Protein AF-A0A3D4FFW4-F1 (afdb_monomer_lite)

Sequence (114 aa):
IECFFVDSKADMELYKKLGADIIGKAIAEGIHGTVVNVEKSKNIIVINNEVDRRAALYLADYLNCNIIEAKDFVPGIGEKVYVIGGGINIPNSIVIAGKDRYDTCNKVLDFIIK

Secondary structure (DSSP, 8-state):
-------SHHHHHHHHHHHHHHHHHHHHHHHHSS------EEEEEEESSHHHHHHHHHHHHHHT-EEEEGGGPPTTSEEEEEEESSS---TTEEEE--SSHHHHHHHHHHHHH-

Foldseek 3Di:
DDDDPDPDPVSVVVCVVQHDVRVVQVVVCVVVVHRPPLPLFAEEEEEADPLQVVLVVVLCVLSVYYYDYPVRDDPRSHPEYEYQEDDDDDPRYHYQYDPDSVRSSVSSVVVSVD

Structure (mmCIF, N/CA/C/O backbone):
data_AF-A0A3D4FFW4-F1
#
_entry.id   AF-A0A3D4FFW4-F1
#
loop_
_atom_site.group_PDB
_atom_site.id
_atom_site.type_symbol
_atom_site.label_atom_id
_atom_site.label_alt_id
_atom_site.label_comp_id
_atom_site.label_asym_id
_atom_site.label_entity_id
_atom_site.label_seq_id
_atom_site.pdbx_PDB_ins_code
_atom_site.Cartn_x
_atom_site.Cartn_y
_atom_site.Cartn_z
_atom_site.occupancy
_atom_site.B_iso_or_equiv
_atom_site.auth_seq_id
_atom_site.auth_comp_id
_atom_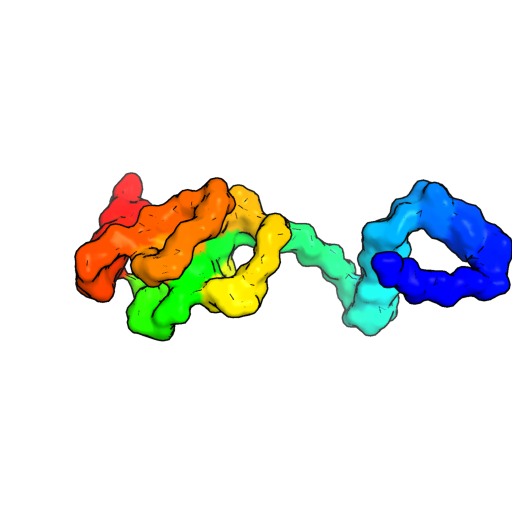site.auth_asym_id
_atom_site.auth_atom_id
_atom_site.pdbx_PDB_model_num
ATOM 1 N N . ILE A 1 1 ? 19.018 -11.374 -16.764 1.00 46.09 1 ILE A N 1
ATOM 2 C CA . ILE A 1 1 ? 19.554 -11.037 -18.103 1.00 46.09 1 ILE A CA 1
ATOM 3 C C . ILE A 1 1 ? 18.358 -10.603 -18.921 1.00 46.09 1 ILE A C 1
ATOM 5 O O . ILE A 1 1 ? 17.474 -11.423 -19.127 1.00 46.09 1 ILE A O 1
ATOM 9 N N . GLU A 1 2 ? 18.283 -9.327 -19.283 1.00 48.75 2 GLU A N 1
ATOM 10 C CA . GLU A 1 2 ? 17.300 -8.852 -20.257 1.00 48.75 2 GLU A CA 1
ATOM 11 C C . GLU A 1 2 ? 17.900 -9.050 -21.650 1.00 48.75 2 GLU A C 1
ATOM 13 O O . GLU A 1 2 ? 19.013 -8.601 -21.927 1.00 48.75 2 GLU A O 1
ATOM 18 N N . CYS A 1 3 ? 17.211 -9.816 -22.494 1.00 51.75 3 CYS A N 1
ATOM 19 C CA . CYS A 1 3 ? 17.691 -10.158 -23.827 1.00 51.75 3 CYS A CA 1
ATOM 20 C C . CYS A 1 3 ? 17.198 -9.110 -24.820 1.00 51.75 3 CYS A C 1
ATOM 22 O O . CYS A 1 3 ? 16.061 -9.167 -25.282 1.00 51.75 3 CYS A O 1
ATOM 24 N N . PHE A 1 4 ? 18.067 -8.160 -25.148 1.00 64.81 4 PHE A N 1
ATOM 25 C CA . PHE A 1 4 ? 17.863 -7.257 -26.270 1.00 64.81 4 PHE A CA 1
ATOM 26 C C . PHE A 1 4 ? 18.439 -7.903 -27.534 1.00 64.81 4 PHE A C 1
ATOM 28 O O . PHE A 1 4 ? 19.622 -8.252 -27.562 1.00 64.81 4 PHE A O 1
ATOM 35 N N . PHE A 1 5 ? 17.624 -8.093 -28.571 1.00 67.88 5 PHE A N 1
ATOM 36 C CA . PHE A 1 5 ? 18.117 -8.575 -29.862 1.00 67.88 5 PHE A CA 1
ATOM 37 C C . PHE A 1 5 ? 18.742 -7.395 -30.611 1.00 67.88 5 PHE A C 1
ATOM 39 O O . PHE A 1 5 ? 18.047 -6.570 -31.193 1.00 67.88 5 PHE A O 1
ATOM 46 N N . VAL A 1 6 ? 20.066 -7.283 -30.514 1.00 68.75 6 VAL A N 1
ATOM 47 C CA . VAL A 1 6 ? 20.870 -6.242 -31.164 1.00 68.75 6 VAL A CA 1
ATOM 48 C C . VAL A 1 6 ? 21.278 -6.745 -32.547 1.00 68.75 6 VAL A C 1
ATOM 50 O O . VAL A 1 6 ? 22.034 -7.711 -32.638 1.00 68.75 6 VAL A O 1
ATOM 53 N N . ASP A 1 7 ? 20.784 -6.105 -33.607 1.00 75.62 7 ASP A N 1
ATOM 54 C CA . ASP A 1 7 ? 21.032 -6.529 -34.994 1.00 75.62 7 ASP A CA 1
ATOM 55 C C . ASP A 1 7 ? 22.274 -5.844 -35.601 1.00 75.62 7 ASP A C 1
ATOM 57 O O . ASP A 1 7 ? 23.011 -6.436 -36.390 1.00 75.62 7 ASP A O 1
ATOM 61 N N . SER A 1 8 ? 22.593 -4.611 -35.177 1.00 83.44 8 SER A N 1
ATOM 62 C CA . SER A 1 8 ? 23.730 -3.851 -35.711 1.00 83.44 8 SER A CA 1
ATOM 63 C C . SER A 1 8 ? 24.734 -3.375 -34.652 1.00 83.44 8 SER A C 1
ATOM 65 O O . SER A 1 8 ? 24.436 -3.215 -33.466 1.00 83.44 8 SER A O 1
ATOM 67 N N . LYS A 1 9 ? 25.970 -3.083 -35.091 1.00 82.56 9 LYS A N 1
ATOM 68 C CA . LYS A 1 9 ? 27.002 -2.473 -34.228 1.00 82.56 9 LYS A CA 1
ATOM 69 C C . LYS A 1 9 ? 26.578 -1.102 -33.692 1.00 82.56 9 LYS A C 1
ATOM 71 O O . LYS A 1 9 ? 26.947 -0.764 -32.572 1.00 82.56 9 LYS A O 1
ATOM 76 N N . ALA A 1 10 ? 25.796 -0.350 -34.466 1.00 82.38 10 ALA A N 1
ATOM 77 C CA . ALA A 1 10 ? 25.280 0.949 -34.051 1.00 82.38 10 ALA A CA 1
ATOM 78 C C . ALA A 1 10 ? 24.297 0.809 -32.876 1.00 82.38 10 ALA A C 1
ATOM 80 O O . ALA A 1 10 ? 24.394 1.553 -31.901 1.00 82.38 10 ALA A O 1
ATOM 81 N N . ASP A 1 11 ? 23.427 -0.202 -32.911 1.00 77.19 11 ASP A N 1
ATOM 82 C CA . ASP A 1 11 ? 22.481 -0.491 -31.824 1.00 77.19 11 ASP A CA 1
ATOM 83 C C . ASP A 1 11 ? 23.213 -0.913 -30.540 1.00 77.19 11 ASP A C 1
ATOM 85 O O . ASP A 1 11 ? 22.819 -0.554 -29.430 1.00 77.19 11 ASP A O 1
ATOM 89 N N . MET A 1 12 ? 24.339 -1.619 -30.687 1.00 78.44 12 MET A N 1
ATOM 90 C CA . MET A 1 12 ? 25.196 -2.017 -29.567 1.00 78.44 12 MET A CA 1
ATOM 91 C C . MET A 1 12 ? 25.882 -0.818 -28.897 1.00 78.44 12 MET A C 1
ATOM 93 O O . MET A 1 12 ? 25.974 -0.755 -27.669 1.00 78.44 12 MET A O 1
ATOM 97 N N . GLU A 1 13 ? 26.361 0.143 -29.690 1.00 84.69 13 GLU A N 1
ATOM 98 C CA . GLU A 1 13 ? 26.938 1.393 -29.183 1.00 84.69 13 GLU A CA 1
ATOM 99 C C . GLU A 1 13 ? 25.884 2.264 -28.501 1.00 84.69 13 GLU A C 1
ATOM 101 O O . GLU A 1 13 ? 26.136 2.805 -27.421 1.00 84.69 13 GLU A O 1
ATOM 106 N N . LEU A 1 14 ? 24.686 2.346 -29.083 1.00 81.81 14 LEU A N 1
ATOM 107 C CA . LEU A 1 14 ? 23.551 3.049 -28.497 1.00 81.81 14 LEU A CA 1
ATOM 108 C C . LEU A 1 14 ? 23.171 2.450 -27.136 1.00 81.81 14 LEU A C 1
ATOM 110 O O . LEU A 1 14 ? 23.029 3.189 -26.161 1.00 81.81 14 LEU A O 1
ATOM 114 N N . TYR A 1 15 ? 23.099 1.119 -27.044 1.00 78.50 15 TYR A N 1
ATOM 115 C CA . TYR A 1 15 ? 22.829 0.405 -25.796 1.00 78.50 15 TYR A CA 1
ATOM 116 C C . TYR A 1 15 ? 23.895 0.664 -24.731 1.00 78.50 15 TYR A C 1
ATOM 118 O O . TYR A 1 15 ? 23.566 0.978 -23.590 1.00 78.50 15 TYR A O 1
ATOM 126 N N . LYS A 1 16 ? 25.182 0.604 -25.089 1.00 80.94 16 LYS A N 1
ATOM 127 C CA . LYS A 1 16 ? 26.272 0.918 -24.150 1.00 80.94 16 LYS A CA 1
ATOM 128 C C . LYS A 1 16 ? 26.244 2.366 -23.667 1.00 80.94 16 LYS A C 1
ATOM 130 O O . LYS A 1 16 ? 26.673 2.637 -22.550 1.00 80.94 16 LYS A O 1
ATOM 135 N N . LYS A 1 17 ? 25.782 3.290 -24.511 1.00 85.06 17 LYS A N 1
ATOM 136 C CA . LYS A 1 17 ? 25.737 4.722 -24.207 1.00 85.06 17 LYS A CA 1
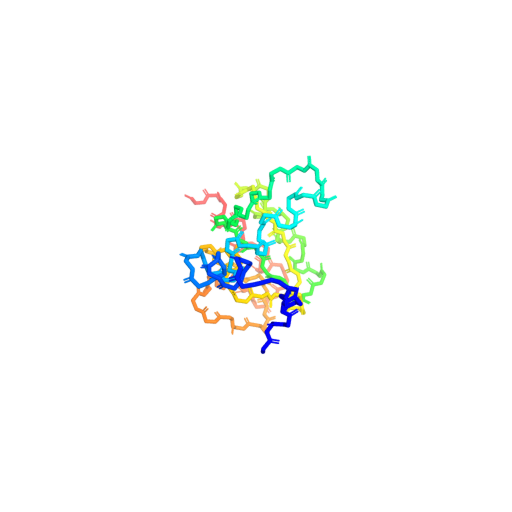ATOM 137 C C . LYS A 1 17 ? 24.543 5.106 -23.332 1.00 85.06 17 LYS A C 1
ATOM 139 O O . LYS A 1 17 ? 24.697 5.962 -22.467 1.00 85.06 17 LYS A O 1
ATOM 144 N N . LEU A 1 18 ? 23.370 4.524 -23.582 1.00 82.50 18 LEU A N 1
ATOM 145 C CA . LEU A 1 18 ? 22.111 4.900 -22.922 1.00 82.50 18 LEU A CA 1
ATOM 146 C C . LEU A 1 18 ? 21.693 3.938 -21.800 1.00 82.50 18 LEU A C 1
ATOM 148 O O . LEU A 1 18 ? 21.003 4.353 -20.875 1.00 82.50 18 LEU A O 1
ATOM 152 N N . GLY A 1 19 ? 22.124 2.678 -21.849 1.00 82.00 19 GLY A N 1
ATOM 153 C CA . GLY A 1 19 ? 21.742 1.649 -20.884 1.00 82.00 19 GLY A CA 1
ATOM 154 C C . GLY A 1 19 ? 20.353 1.048 -21.133 1.00 82.00 19 GLY A C 1
ATOM 155 O O . GLY A 1 19 ? 19.549 1.565 -21.913 1.00 82.00 19 GLY A O 1
ATOM 156 N N . ALA A 1 20 ? 20.083 -0.075 -20.461 1.00 79.69 20 ALA A N 1
ATOM 157 C CA . ALA A 1 20 ? 18.856 -0.855 -20.633 1.00 79.69 20 ALA A CA 1
ATOM 158 C C . ALA A 1 20 ? 17.593 -0.078 -20.236 1.00 79.69 20 ALA A C 1
ATOM 160 O O . ALA A 1 20 ? 16.608 -0.112 -20.968 1.00 79.69 20 ALA A O 1
ATOM 161 N N . ASP A 1 21 ? 17.643 0.685 -19.141 1.00 77.94 21 ASP A N 1
ATOM 162 C CA . ASP A 1 21 ? 16.474 1.379 -18.587 1.00 77.94 21 ASP A CA 1
ATOM 163 C C . ASP A 1 21 ? 15.880 2.408 -19.563 1.00 77.94 21 ASP A C 1
ATOM 165 O O . ASP A 1 21 ? 14.667 2.470 -19.770 1.00 77.94 21 ASP A O 1
ATOM 169 N N . ILE A 1 22 ? 16.743 3.210 -20.199 1.00 82.44 22 ILE A N 1
ATOM 170 C CA . ILE A 1 22 ? 16.323 4.262 -21.135 1.00 82.44 22 ILE A CA 1
ATOM 171 C C . ILE A 1 22 ? 15.754 3.639 -22.409 1.00 82.44 22 ILE A C 1
ATOM 173 O O . ILE A 1 22 ? 14.710 4.070 -22.900 1.00 82.44 22 ILE A O 1
ATOM 177 N N . ILE A 1 23 ? 16.426 2.615 -22.937 1.00 84.31 23 ILE A N 1
ATOM 178 C CA . ILE A 1 23 ? 15.993 1.947 -24.164 1.00 84.31 23 ILE A CA 1
ATOM 179 C C . ILE A 1 23 ? 14.691 1.169 -23.935 1.00 84.31 23 ILE A C 1
ATOM 181 O O . ILE A 1 23 ? 13.783 1.241 -24.764 1.00 84.31 23 ILE A O 1
ATOM 185 N N . GLY A 1 24 ? 14.556 0.486 -22.796 1.00 78.69 24 GLY A N 1
ATOM 186 C CA . GLY A 1 24 ? 13.326 -0.199 -22.406 1.00 78.69 24 GLY A CA 1
ATOM 187 C C . GLY A 1 24 ? 12.143 0.764 -22.300 1.00 78.69 24 GLY A C 1
ATOM 188 O O . GLY A 1 24 ? 11.076 0.490 -22.852 1.00 78.69 24 GLY A O 1
ATOM 189 N N . LYS A 1 25 ? 12.349 1.937 -21.684 1.00 81.00 25 LYS A N 1
ATOM 190 C CA . LYS A 1 25 ? 11.331 2.994 -21.634 1.00 81.00 25 LYS A CA 1
ATOM 191 C C . LYS A 1 25 ? 10.933 3.474 -23.033 1.00 81.00 25 LYS A C 1
ATOM 193 O O . LYS A 1 25 ? 9.743 3.546 -23.321 1.00 81.00 25 LYS A O 1
ATOM 198 N N . ALA A 1 26 ? 11.902 3.748 -23.906 1.00 81.38 26 ALA A N 1
ATOM 199 C CA . ALA A 1 26 ? 11.634 4.235 -25.261 1.00 81.38 26 ALA A CA 1
ATOM 200 C C . ALA A 1 26 ? 10.822 3.234 -26.104 1.00 81.38 26 ALA A C 1
ATOM 202 O O . ALA A 1 26 ? 9.934 3.634 -26.855 1.00 81.38 26 ALA A O 1
ATOM 203 N N . ILE A 1 27 ? 11.079 1.928 -25.961 1.00 82.38 27 ILE A N 1
ATOM 204 C CA . ILE A 1 27 ? 10.273 0.894 -26.629 1.00 82.38 27 ILE A CA 1
ATOM 205 C C . ILE A 1 27 ? 8.858 0.852 -26.070 1.00 82.38 27 ILE A C 1
ATOM 207 O O . ILE A 1 27 ? 7.902 0.803 -26.843 1.00 82.38 27 ILE A O 1
ATOM 211 N N . ALA A 1 28 ? 8.715 0.869 -24.743 1.00 79.75 28 ALA A N 1
ATOM 212 C CA . ALA A 1 28 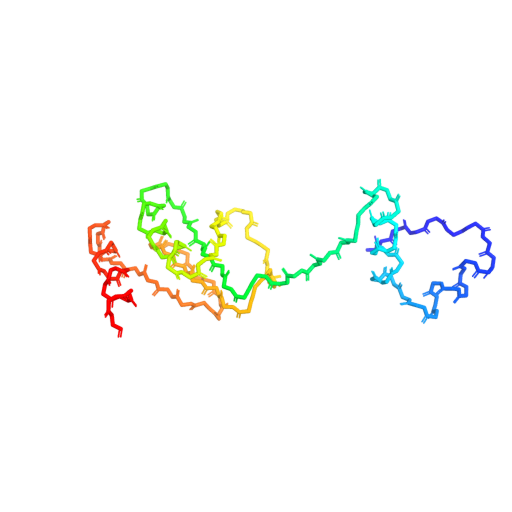? 7.404 0.858 -24.107 1.00 79.75 28 ALA A CA 1
ATOM 213 C C . ALA A 1 28 ? 6.564 2.062 -24.564 1.00 79.75 28 ALA A C 1
ATOM 215 O O . ALA A 1 28 ? 5.405 1.890 -24.928 1.00 79.75 28 ALA A O 1
ATOM 216 N N . GLU A 1 29 ? 7.166 3.250 -24.639 1.00 82.06 29 GLU A N 1
ATOM 217 C CA . GLU A 1 29 ? 6.535 4.461 -25.176 1.00 82.06 29 GLU A CA 1
ATOM 218 C C . GLU A 1 29 ? 6.180 4.325 -26.661 1.00 82.06 29 GLU A C 1
ATOM 220 O O . GLU A 1 29 ? 5.075 4.686 -27.063 1.00 82.06 29 GLU A O 1
ATOM 225 N N . GLY A 1 30 ? 7.077 3.758 -27.474 1.00 80.94 30 GLY A N 1
ATOM 226 C CA . GLY A 1 30 ? 6.846 3.536 -28.903 1.00 80.94 30 GLY A CA 1
ATOM 227 C C . GLY A 1 30 ? 5.711 2.551 -29.203 1.00 80.94 30 GLY A C 1
ATOM 228 O O . GLY A 1 30 ? 4.960 2.762 -30.151 1.00 80.94 30 GLY A O 1
ATOM 229 N N . ILE A 1 31 ? 5.553 1.499 -28.391 1.00 82.00 31 ILE A N 1
ATOM 230 C CA . ILE A 1 31 ? 4.453 0.527 -28.517 1.00 82.00 31 ILE A CA 1
ATOM 231 C C . ILE A 1 31 ? 3.147 1.106 -27.964 1.00 82.00 31 ILE A C 1
ATOM 233 O O . ILE A 1 31 ? 2.091 0.942 -28.571 1.00 82.00 31 ILE A O 1
ATOM 237 N N . HIS A 1 32 ? 3.205 1.750 -26.797 1.00 76.50 32 HIS A N 1
ATOM 238 C CA . HIS A 1 32 ? 2.020 2.232 -26.091 1.00 76.50 32 HIS A CA 1
ATOM 239 C C . HIS A 1 32 ? 1.461 3.533 -26.692 1.00 76.50 32 HIS A C 1
ATOM 241 O O . HIS A 1 32 ? 0.282 3.830 -26.520 1.00 76.50 32 HIS A O 1
ATOM 247 N N . GLY A 1 33 ? 2.279 4.296 -27.4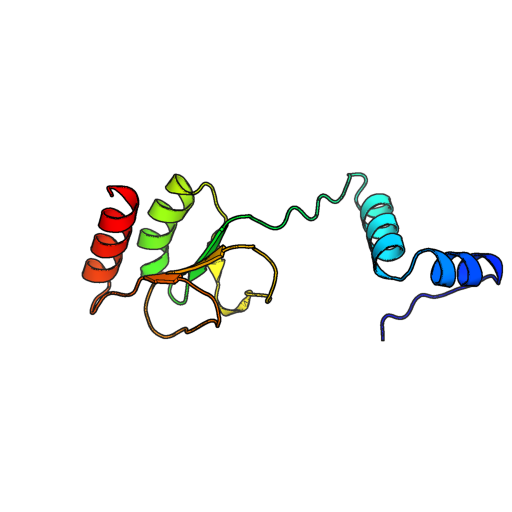28 1.00 72.19 33 GLY A N 1
ATOM 248 C CA . GLY A 1 33 ? 1.876 5.539 -28.092 1.00 72.19 33 GLY A CA 1
ATOM 249 C C . GLY A 1 33 ? 1.686 6.725 -27.140 1.00 72.19 33 GLY A C 1
ATOM 250 O O . GLY A 1 33 ? 1.236 7.789 -27.563 1.00 72.19 33 GLY A O 1
ATOM 251 N N . THR A 1 34 ? 2.034 6.566 -25.863 1.00 70.81 34 THR A N 1
ATOM 252 C CA . THR A 1 34 ? 1.970 7.610 -24.836 1.00 70.81 34 THR A CA 1
ATOM 253 C C . THR A 1 34 ? 3.243 7.614 -24.004 1.00 70.81 34 THR A C 1
ATOM 255 O O . THR A 1 34 ? 3.882 6.578 -23.823 1.00 70.81 34 THR A O 1
ATOM 258 N N . VAL A 1 35 ? 3.580 8.779 -23.450 1.00 68.62 35 VAL A N 1
ATOM 259 C CA . VAL A 1 35 ? 4.719 8.932 -22.538 1.00 68.62 35 VAL A CA 1
ATOM 260 C C . VAL A 1 35 ? 4.495 8.052 -21.308 1.00 68.62 35 VAL A C 1
ATOM 262 O O . VAL A 1 35 ? 3.476 8.177 -20.626 1.00 68.62 35 VAL A O 1
ATOM 265 N N . VAL A 1 36 ? 5.443 7.164 -21.014 1.00 61.44 36 VAL A N 1
ATOM 266 C CA . VAL A 1 36 ? 5.392 6.305 -19.832 1.00 61.44 36 VAL A CA 1
ATOM 267 C C . VAL A 1 36 ? 5.983 7.115 -18.686 1.00 61.44 36 VAL A C 1
ATOM 269 O O . VAL A 1 36 ? 7.189 7.106 -18.415 1.00 61.44 36 VAL A O 1
ATOM 272 N N . ASN A 1 37 ? 5.118 7.866 -18.010 1.00 56.16 37 ASN A N 1
ATOM 273 C CA . ASN A 1 37 ? 5.460 8.450 -16.724 1.00 56.16 37 ASN A CA 1
ATOM 274 C C . ASN A 1 37 ? 5.426 7.335 -15.681 1.00 56.16 37 ASN A C 1
ATOM 276 O O . ASN A 1 37 ? 4.378 6.991 -15.142 1.00 56.16 37 ASN A O 1
ATOM 280 N N . VAL A 1 38 ? 6.600 6.771 -15.386 1.00 57.81 38 VAL A N 1
ATOM 281 C CA . VAL A 1 38 ? 6.812 5.972 -14.173 1.00 57.81 38 VAL A CA 1
ATOM 282 C C . VAL A 1 38 ? 6.833 6.943 -12.990 1.00 57.81 38 VAL A C 1
ATOM 284 O O . VAL A 1 38 ? 7.863 7.187 -12.363 1.00 57.81 38 VAL A O 1
ATOM 287 N N . GLU A 1 39 ? 5.702 7.593 -12.735 1.00 54.03 39 GLU A N 1
ATOM 288 C CA . GLU A 1 39 ? 5.509 8.374 -11.527 1.00 54.03 39 GLU A CA 1
ATOM 289 C C . GLU A 1 39 ? 5.453 7.377 -10.377 1.00 54.03 39 GLU A C 1
ATOM 291 O O . GLU A 1 39 ? 4.466 6.664 -10.184 1.00 54.03 39 GLU A O 1
ATOM 296 N N . LYS A 1 40 ? 6.557 7.289 -9.626 1.00 54.56 40 LYS A N 1
ATOM 297 C CA . LYS A 1 40 ? 6.543 6.610 -8.333 1.00 54.56 40 LYS A CA 1
ATOM 298 C C . LYS A 1 40 ? 5.397 7.208 -7.537 1.00 54.56 40 LYS A C 1
ATOM 300 O O . LYS A 1 40 ? 5.372 8.411 -7.274 1.00 54.56 40 LYS A O 1
ATOM 305 N N . SER A 1 41 ? 4.433 6.369 -7.186 1.00 61.53 41 SER A N 1
ATOM 306 C CA . SER A 1 41 ? 3.304 6.807 -6.381 1.00 61.53 41 SER A CA 1
ATOM 307 C C . SER A 1 41 ? 3.868 7.278 -5.042 1.00 61.53 41 SER A C 1
ATOM 309 O O . SER A 1 41 ? 4.502 6.498 -4.334 1.00 61.53 41 SER A O 1
ATOM 311 N N . LYS A 1 42 ? 3.711 8.566 -4.706 1.00 69.31 42 LYS A N 1
ATOM 312 C CA . LYS A 1 42 ? 4.290 9.145 -3.477 1.00 69.31 42 LYS A CA 1
ATOM 313 C C . LYS A 1 42 ? 3.926 8.314 -2.249 1.00 69.31 42 LYS A C 1
ATOM 315 O O . LYS A 1 42 ? 4.785 7.975 -1.441 1.00 69.31 42 LYS A O 1
ATOM 320 N N . ASN A 1 43 ? 2.659 7.918 -2.176 1.00 79.31 43 ASN A N 1
ATOM 321 C CA . ASN A 1 43 ? 2.128 7.058 -1.134 1.00 79.31 43 ASN A CA 1
ATOM 322 C C . ASN A 1 43 ? 1.485 5.832 -1.780 1.00 79.31 43 ASN A C 1
ATOM 324 O O . ASN A 1 43 ? 0.891 5.942 -2.851 1.00 79.31 43 ASN A O 1
ATOM 328 N N . ILE A 1 44 ? 1.584 4.679 -1.127 1.00 83.50 44 ILE A N 1
ATOM 329 C CA . ILE A 1 44 ? 0.912 3.442 -1.537 1.00 83.50 44 ILE A CA 1
ATOM 330 C C . ILE A 1 44 ? 0.362 2.774 -0.297 1.00 83.50 44 ILE A C 1
ATOM 332 O O . ILE A 1 44 ? 1.032 2.750 0.736 1.00 83.50 44 ILE A O 1
ATOM 336 N N . ILE A 1 45 ? -0.833 2.209 -0.409 1.00 85.44 45 ILE A N 1
ATOM 337 C CA . ILE A 1 45 ? -1.431 1.421 0.660 1.00 85.44 45 ILE A CA 1
ATOM 338 C C . ILE A 1 45 ? -1.402 -0.053 0.272 1.00 85.44 45 ILE A C 1
ATOM 340 O O . ILE A 1 45 ? -1.810 -0.418 -0.825 1.00 85.44 45 ILE A O 1
ATOM 344 N N . VAL A 1 46 ? -0.931 -0.901 1.182 1.00 85.88 46 VAL A N 1
ATOM 345 C CA . VAL A 1 46 ? -0.871 -2.351 1.021 1.00 85.88 46 VAL A CA 1
ATOM 346 C C . VAL A 1 46 ? -1.847 -3.009 1.981 1.00 85.88 46 VAL A C 1
ATOM 348 O O . VAL A 1 46 ? -1.852 -2.714 3.179 1.00 85.88 46 VAL A O 1
ATOM 351 N N . ILE A 1 47 ? -2.657 -3.921 1.449 1.00 85.25 47 ILE A N 1
ATOM 352 C CA . ILE A 1 47 ? -3.641 -4.691 2.212 1.00 85.25 47 ILE A CA 1
ATOM 353 C C . ILE A 1 47 ? -3.375 -6.192 2.107 1.00 85.25 47 ILE A C 1
ATOM 355 O O . ILE A 1 47 ? -2.943 -6.689 1.067 1.00 85.25 47 ILE A O 1
ATOM 359 N N . ASN A 1 48 ? -3.671 -6.916 3.187 1.00 84.38 48 ASN A N 1
ATOM 360 C CA . ASN A 1 48 ? -3.665 -8.383 3.195 1.00 84.38 48 ASN A CA 1
ATOM 361 C C . ASN A 1 48 ? -5.057 -8.965 2.927 1.00 84.38 48 ASN A C 1
ATOM 363 O O . ASN A 1 48 ? 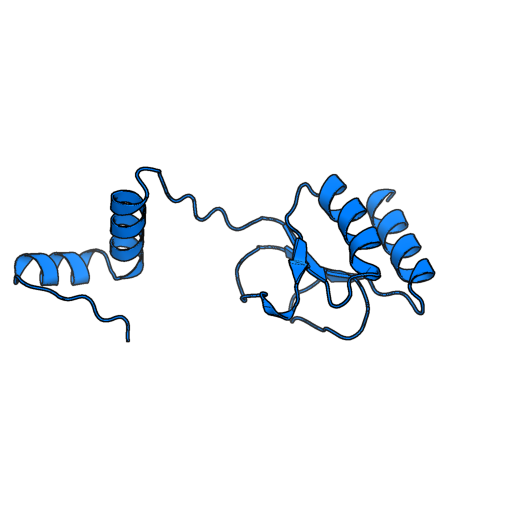-5.215 -9.932 2.194 1.00 84.38 48 ASN A O 1
ATOM 367 N N . ASN A 1 49 ? -6.075 -8.366 3.550 1.00 82.12 49 ASN A N 1
ATOM 368 C CA . ASN A 1 49 ? -7.435 -8.884 3.569 1.00 82.12 49 ASN A CA 1
ATOM 369 C C . ASN A 1 49 ? -8.422 -7.873 2.988 1.00 82.12 49 ASN A C 1
ATOM 371 O O . ASN A 1 49 ? -8.328 -6.669 3.228 1.00 82.12 49 ASN A O 1
ATOM 375 N N . GLU A 1 50 ? -9.467 -8.383 2.338 1.00 82.31 50 GLU A N 1
ATOM 376 C CA . GLU A 1 50 ? -10.590 -7.573 1.851 1.00 82.31 50 GLU A CA 1
ATOM 377 C C . GLU A 1 50 ? -11.341 -6.833 2.968 1.00 82.31 50 GLU A C 1
ATOM 379 O O . GLU A 1 50 ? -11.931 -5.779 2.741 1.00 82.31 50 GLU A O 1
ATOM 384 N N . VAL A 1 51 ? -11.327 -7.354 4.197 1.00 84.19 51 VAL A N 1
ATOM 385 C CA . VAL A 1 51 ? -11.988 -6.688 5.330 1.00 84.19 51 VAL A CA 1
ATOM 386 C C . VAL A 1 51 ? -11.313 -5.351 5.639 1.00 84.19 51 VAL A C 1
ATOM 388 O O . VAL A 1 51 ? -12.005 -4.349 5.829 1.00 84.19 51 VAL A O 1
ATOM 391 N N . ASP A 1 52 ? -9.980 -5.333 5.611 1.00 83.12 52 ASP A N 1
ATOM 392 C CA . ASP A 1 52 ? -9.156 -4.153 5.878 1.00 83.12 52 ASP A CA 1
ATOM 393 C C . ASP A 1 52 ? -9.151 -3.177 4.687 1.00 83.12 52 ASP A C 1
ATOM 395 O O . ASP A 1 52 ? -8.880 -1.988 4.859 1.00 83.12 52 ASP A O 1
ATOM 399 N N . ARG A 1 53 ? -9.567 -3.636 3.493 1.00 85.62 53 ARG A N 1
ATOM 400 C CA . ARG A 1 53 ? -9.751 -2.802 2.291 1.00 85.62 53 ARG A CA 1
ATOM 401 C C . ARG A 1 53 ? -10.688 -1.623 2.534 1.00 85.62 53 ARG A C 1
ATOM 403 O O . ARG A 1 53 ? -10.479 -0.558 1.968 1.00 85.62 53 ARG A O 1
ATOM 410 N N . ARG A 1 54 ? -11.703 -1.786 3.390 1.00 87.50 54 ARG A N 1
ATOM 411 C CA . ARG A 1 54 ? -12.627 -0.693 3.741 1.00 87.50 54 ARG A CA 1
ATOM 412 C C . ARG A 1 54 ? -11.912 0.433 4.481 1.00 87.50 54 ARG A C 1
ATOM 414 O O . ARG A 1 54 ? -12.104 1.591 4.139 1.00 87.50 54 ARG A O 1
ATOM 421 N N . ALA A 1 55 ? -11.077 0.087 5.463 1.00 86.56 55 ALA A N 1
ATOM 422 C CA . ALA A 1 55 ? -10.256 1.056 6.184 1.00 86.56 55 ALA A CA 1
ATOM 423 C C . ALA A 1 55 ? -9.239 1.710 5.238 1.00 86.56 55 ALA A C 1
ATOM 425 O O . ALA A 1 55 ? -9.083 2.926 5.232 1.00 86.56 55 ALA A O 1
ATOM 426 N N . ALA A 1 56 ? -8.611 0.900 4.382 1.00 87.81 56 ALA A N 1
ATOM 427 C CA . ALA A 1 56 ? -7.666 1.370 3.380 1.00 87.81 56 ALA A CA 1
ATOM 428 C C . ALA A 1 56 ? -8.259 2.363 2.387 1.00 87.81 56 ALA A C 1
ATOM 430 O O . ALA A 1 56 ? -7.567 3.302 2.015 1.00 87.81 56 ALA A O 1
ATOM 431 N N . LEU A 1 57 ? -9.526 2.199 2.006 1.00 89.88 57 LEU A N 1
ATOM 432 C CA . LEU A 1 57 ? -10.195 3.109 1.083 1.00 89.88 57 LEU A CA 1
ATOM 433 C C . LEU A 1 57 ? -10.303 4.529 1.647 1.00 89.88 57 LEU A C 1
ATOM 435 O O . LEU A 1 57 ? -9.980 5.477 0.946 1.00 89.88 57 LEU A O 1
ATOM 439 N N . TYR A 1 58 ? -10.640 4.680 2.932 1.00 89.19 58 TYR A N 1
ATOM 440 C CA . TYR A 1 58 ? -10.683 6.004 3.564 1.00 89.19 58 TYR A CA 1
ATOM 441 C C . TYR A 1 58 ? -9.317 6.697 3.556 1.00 89.19 58 TYR A C 1
ATOM 443 O O . TYR A 1 58 ? -9.223 7.893 3.286 1.00 89.19 58 TYR A O 1
ATOM 451 N N . LEU A 1 59 ? -8.245 5.948 3.838 1.00 87.31 59 LEU A N 1
ATOM 452 C CA . LEU A 1 59 ? -6.892 6.500 3.807 1.00 87.31 59 LEU A CA 1
ATOM 453 C C . LEU A 1 59 ? -6.434 6.800 2.374 1.00 87.31 59 LEU A C 1
ATOM 455 O O . LEU A 1 59 ? -5.740 7.790 2.152 1.00 87.31 59 LEU A O 1
ATOM 459 N N . ALA A 1 60 ? -6.828 5.962 1.414 1.00 88.31 60 ALA A N 1
ATOM 460 C CA . ALA A 1 60 ? -6.531 6.135 -0.001 1.00 88.31 60 ALA A CA 1
ATOM 461 C C . ALA A 1 60 ? -7.169 7.408 -0.552 1.00 88.31 60 ALA A C 1
ATOM 463 O O . ALA A 1 60 ? -6.483 8.176 -1.219 1.00 88.31 60 ALA A O 1
ATOM 464 N N . ASP A 1 61 ? -8.432 7.665 -0.208 1.00 87.12 61 ASP A N 1
ATOM 465 C CA . ASP A 1 61 ? -9.142 8.883 -0.600 1.00 87.12 61 ASP A CA 1
ATOM 466 C C . ASP A 1 61 ? -8.490 10.130 0.016 1.00 87.12 61 ASP A C 1
ATOM 468 O O . ASP A 1 61 ? -8.321 11.143 -0.661 1.00 87.12 61 ASP A O 1
ATOM 472 N N . TYR A 1 62 ? -8.055 10.053 1.280 1.00 86.06 62 TYR A N 1
ATOM 473 C CA . TYR A 1 62 ? -7.378 11.166 1.952 1.00 86.06 62 TYR A CA 1
ATOM 474 C C . TYR A 1 62 ? -5.993 11.473 1.363 1.00 86.06 62 TYR A C 1
ATOM 476 O O . TYR A 1 62 ? -5.634 12.631 1.155 1.00 86.06 62 TYR A O 1
ATOM 484 N N . LEU A 1 63 ? -5.199 10.435 1.087 1.00 83.50 63 LEU A N 1
ATOM 485 C CA . LEU A 1 63 ? -3.841 10.561 0.549 1.00 83.50 63 LEU A CA 1
ATOM 486 C C . LEU A 1 63 ? -3.801 10.631 -0.987 1.00 83.50 63 LEU A C 1
ATOM 488 O O . LEU A 1 63 ? -2.714 10.802 -1.544 1.00 83.50 63 LEU A O 1
ATOM 492 N N . ASN A 1 64 ? -4.955 10.481 -1.646 1.00 83.12 64 ASN A N 1
ATOM 493 C CA . ASN A 1 64 ? -5.130 10.315 -3.087 1.00 83.12 64 ASN A CA 1
ATOM 494 C C . ASN A 1 64 ? -4.144 9.291 -3.682 1.00 83.12 64 ASN A C 1
ATOM 496 O O . ASN A 1 64 ? -3.340 9.613 -4.561 1.00 83.12 64 ASN A O 1
ATOM 500 N N . CYS A 1 65 ? -4.138 8.071 -3.134 1.00 83.44 65 CYS A N 1
ATOM 501 C CA . CYS A 1 65 ? -3.171 7.032 -3.484 1.00 83.44 65 CYS A CA 1
ATOM 502 C C . CYS A 1 65 ? -3.800 5.682 -3.847 1.00 83.44 65 CYS A C 1
ATOM 504 O O . CYS A 1 65 ? -4.943 5.385 -3.514 1.00 83.44 65 CYS A O 1
ATOM 506 N N . ASN A 1 66 ? -3.019 4.841 -4.530 1.00 83.44 66 ASN A N 1
ATOM 507 C CA . ASN A 1 66 ? -3.466 3.519 -4.959 1.00 83.44 66 ASN A CA 1
ATOM 508 C C . ASN A 1 66 ? -3.350 2.478 -3.838 1.00 83.44 66 ASN A C 1
ATOM 510 O O . ASN A 1 66 ? -2.388 2.466 -3.060 1.00 83.44 66 ASN A O 1
ATOM 514 N N . ILE A 1 67 ? -4.320 1.562 -3.815 1.00 84.81 67 ILE A N 1
ATOM 515 C CA . ILE A 1 67 ? -4.337 0.386 -2.942 1.00 84.81 67 ILE A CA 1
ATOM 516 C C . ILE A 1 67 ? -3.830 -0.814 -3.738 1.00 84.81 67 ILE A C 1
ATOM 518 O O . ILE A 1 67 ? -4.335 -1.098 -4.823 1.00 84.81 67 ILE A O 1
ATOM 522 N N . ILE A 1 68 ? -2.860 -1.532 -3.183 1.00 84.75 68 ILE A N 1
ATOM 523 C CA . ILE A 1 68 ? -2.254 -2.725 -3.772 1.00 84.75 68 ILE A CA 1
ATOM 524 C C . ILE A 1 68 ? -2.441 -3.894 -2.801 1.00 84.75 68 ILE A C 1
ATOM 526 O O . ILE A 1 68 ? -2.356 -3.738 -1.582 1.00 84.75 68 ILE A O 1
ATOM 530 N N . GLU A 1 69 ? -2.717 -5.083 -3.326 1.00 82.56 69 GLU A N 1
ATOM 531 C CA . GLU A 1 69 ? -2.716 -6.293 -2.509 1.00 82.56 69 GLU A CA 1
ATOM 532 C C . GLU A 1 69 ? -1.284 -6.746 -2.215 1.00 82.56 69 GLU A C 1
ATOM 534 O O . GLU A 1 69 ? -0.384 -6.624 -3.040 1.00 82.56 69 GLU A O 1
ATOM 539 N N . ALA A 1 70 ? -1.076 -7.349 -1.051 1.00 77.94 70 ALA A N 1
ATOM 540 C CA . ALA A 1 70 ? 0.215 -7.886 -0.635 1.00 77.94 70 ALA A CA 1
ATOM 541 C C . ALA A 1 70 ? 0.884 -8.820 -1.653 1.00 77.94 70 ALA A C 1
ATOM 543 O O . ALA A 1 70 ? 2.107 -8.827 -1.768 1.00 77.94 70 ALA A O 1
ATOM 544 N N . LYS A 1 71 ? 0.079 -9.601 -2.385 1.00 76.88 71 LYS A N 1
ATOM 545 C CA . LYS A 1 71 ? 0.545 -10.543 -3.413 1.00 76.88 71 LYS A CA 1
ATOM 546 C C . LYS A 1 71 ? 1.175 -9.842 -4.624 1.00 76.88 71 LYS A C 1
ATOM 548 O O . LYS A 1 71 ? 2.087 -10.394 -5.227 1.00 76.88 71 LYS A O 1
ATOM 553 N N . ASP A 1 72 ? 0.712 -8.633 -4.939 1.00 75.75 72 ASP A N 1
ATOM 554 C CA . ASP A 1 72 ? 1.116 -7.858 -6.117 1.00 75.75 72 ASP A CA 1
ATOM 555 C C . ASP A 1 72 ? 2.108 -6.742 -5.740 1.00 75.75 72 ASP A C 1
ATOM 557 O O . ASP A 1 72 ? 2.477 -5.902 -6.564 1.00 75.75 72 ASP A O 1
ATOM 561 N N . PHE A 1 73 ? 2.545 -6.704 -4.477 1.00 74.12 73 PHE A N 1
ATOM 562 C CA . PHE A 1 73 ? 3.469 -5.694 -3.989 1.00 74.12 73 PHE A CA 1
ATOM 563 C C . PHE A 1 73 ? 4.883 -5.927 -4.534 1.00 74.12 73 PHE A C 1
ATOM 565 O O . PHE A 1 73 ? 5.539 -6.921 -4.218 1.00 74.12 73 PHE A O 1
ATOM 572 N N . VAL A 1 74 ? 5.389 -4.952 -5.291 1.00 70.31 74 VAL A N 1
ATOM 573 C CA . VAL A 1 74 ? 6.788 -4.901 -5.728 1.00 70.31 74 VAL A CA 1
ATOM 574 C C . VAL A 1 74 ? 7.545 -3.858 -4.890 1.00 70.31 74 VAL A C 1
ATOM 576 O O . VAL A 1 74 ? 7.074 -2.726 -4.734 1.00 70.31 74 VAL A O 1
ATOM 579 N N . PRO A 1 75 ? 8.728 -4.184 -4.342 1.00 67.81 75 PRO A N 1
ATOM 580 C CA . PRO A 1 75 ? 9.552 -3.206 -3.638 1.00 67.81 75 PRO A CA 1
ATOM 581 C C . PRO A 1 75 ? 9.933 -2.031 -4.554 1.00 67.81 75 PRO A C 1
ATOM 583 O O . PRO A 1 75 ? 10.468 -2.235 -5.640 1.00 67.81 75 PRO A O 1
ATOM 586 N N . GLY A 1 76 ? 9.689 -0.795 -4.106 1.00 66.00 76 GLY A N 1
ATOM 587 C CA . GLY A 1 76 ? 10.100 0.424 -4.821 1.00 66.00 76 GLY A CA 1
ATOM 588 C C . GLY A 1 76 ? 9.030 1.110 -5.679 1.00 66.00 76 GLY A C 1
ATOM 589 O O . GLY A 1 76 ? 9.352 2.112 -6.319 1.00 66.00 76 GLY A O 1
ATOM 590 N N . ILE A 1 77 ? 7.774 0.635 -5.665 1.00 66.94 77 ILE A N 1
ATOM 591 C CA . ILE A 1 77 ? 6.654 1.291 -6.376 1.00 66.94 77 ILE A CA 1
ATOM 592 C C . ILE A 1 77 ? 6.377 2.700 -5.808 1.00 66.94 77 ILE A C 1
ATOM 594 O O . ILE A 1 77 ? 5.932 3.583 -6.545 1.00 66.94 77 ILE A O 1
ATOM 598 N N . GLY A 1 78 ? 6.660 2.948 -4.520 1.00 67.31 78 GLY A N 1
ATOM 599 C CA . GLY A 1 78 ? 6.345 4.228 -3.881 1.00 67.31 78 GLY A CA 1
ATOM 600 C C . GLY A 1 78 ? 7.322 4.682 -2.808 1.00 67.31 78 GLY A C 1
ATOM 601 O O . GLY A 1 78 ? 8.094 3.883 -2.278 1.00 67.31 78 GLY A O 1
ATOM 602 N N . GLU A 1 79 ? 7.296 5.985 -2.516 1.00 70.81 79 GLU A N 1
ATOM 603 C CA . GLU A 1 79 ? 8.191 6.615 -1.532 1.00 70.81 79 GLU A CA 1
ATOM 604 C C . GLU A 1 79 ? 7.794 6.265 -0.095 1.00 70.81 79 GLU A C 1
ATOM 606 O O . GLU A 1 79 ? 8.660 5.995 0.738 1.00 70.81 79 GLU A O 1
ATOM 611 N N . LYS A 1 80 ? 6.488 6.242 0.195 1.00 77.50 80 LYS A N 1
ATOM 612 C CA . LYS A 1 80 ? 5.930 5.841 1.490 1.00 77.50 80 LYS A CA 1
ATOM 613 C C . LYS A 1 80 ? 4.921 4.716 1.316 1.00 77.50 80 LYS A C 1
ATOM 615 O O . LYS A 1 80 ? 3.919 4.861 0.619 1.00 77.50 80 LYS A O 1
ATOM 620 N N . VAL A 1 81 ? 5.177 3.603 1.993 1.00 83.62 81 VAL A N 1
ATOM 621 C CA . VAL A 1 81 ? 4.296 2.432 1.995 1.00 83.62 81 VAL A CA 1
ATOM 622 C C . VAL A 1 81 ? 3.546 2.385 3.322 1.00 83.62 81 VAL A C 1
ATOM 624 O O . VAL A 1 81 ? 4.165 2.386 4.385 1.00 83.62 81 VAL A O 1
ATOM 627 N N . TYR A 1 82 ? 2.221 2.337 3.258 1.00 86.25 82 TYR A N 1
ATOM 628 C CA . TYR A 1 82 ? 1.332 2.170 4.402 1.00 86.25 82 TYR A CA 1
ATOM 629 C C . TYR A 1 82 ? 0.760 0.759 4.368 1.00 86.25 82 TYR A C 1
ATOM 631 O O . TYR A 1 82 ? 0.169 0.364 3.370 1.00 86.25 82 TYR A O 1
ATOM 639 N N . VAL A 1 83 ? 0.921 -0.009 5.437 1.00 87.00 83 VAL A N 1
ATOM 640 C CA . VAL A 1 83 ? 0.341 -1.353 5.543 1.00 87.00 83 VAL A CA 1
ATOM 641 C C . VAL A 1 83 ? -0.854 -1.273 6.474 1.00 87.00 83 VAL A C 1
ATOM 643 O O . VAL A 1 83 ? -0.711 -0.823 7.610 1.00 87.00 83 VAL A O 1
ATOM 646 N N . ILE A 1 84 ? -2.028 -1.691 6.006 1.00 85.69 84 ILE A N 1
ATOM 647 C CA . ILE A 1 84 ? -3.252 -1.679 6.812 1.00 85.69 84 ILE A CA 1
ATOM 648 C C . ILE A 1 84 ? -3.668 -3.106 7.135 1.00 85.69 84 ILE A C 1
ATOM 650 O O . ILE A 1 84 ? -3.803 -3.951 6.247 1.00 85.69 84 ILE A O 1
ATOM 654 N N . GLY A 1 85 ? -3.904 -3.339 8.424 1.00 80.75 85 GLY A N 1
ATOM 655 C CA . GLY A 1 85 ? -4.242 -4.652 8.954 1.00 80.75 85 GLY A CA 1
ATOM 656 C C . GLY A 1 85 ? -3.020 -5.454 9.399 1.00 80.75 85 GLY A C 1
ATOM 657 O O . GLY A 1 85 ? -1.866 -5.053 9.246 1.00 80.75 85 GLY A O 1
ATOM 658 N N . GLY A 1 86 ? -3.294 -6.593 10.032 1.00 74.81 86 GLY A N 1
ATOM 659 C CA . GLY A 1 86 ? -2.271 -7.478 10.582 1.00 74.81 86 GLY A CA 1
ATOM 660 C C . GLY A 1 86 ? -1.742 -8.509 9.579 1.00 74.81 86 GLY A C 1
ATOM 661 O O . GLY A 1 86 ? -2.383 -8.839 8.581 1.00 74.81 86 GLY A O 1
ATOM 662 N N . GLY A 1 87 ? -0.577 -9.079 9.893 1.00 70.69 87 GLY A N 1
ATOM 663 C CA . GLY A 1 87 ? -0.033 -10.258 9.205 1.00 70.69 87 GLY A CA 1
ATOM 664 C C . GLY A 1 87 ? 0.999 -9.972 8.115 1.00 70.69 87 GLY A C 1
ATOM 665 O O . GLY A 1 87 ? 1.578 -10.915 7.587 1.00 70.69 87 GLY A O 1
ATOM 666 N N . ILE A 1 88 ? 1.276 -8.702 7.815 1.00 69.56 88 ILE A N 1
ATOM 667 C CA . ILE A 1 88 ? 2.312 -8.304 6.861 1.00 69.56 88 ILE A CA 1
ATOM 668 C C . ILE A 1 88 ? 3.197 -7.257 7.513 1.00 69.56 88 ILE A C 1
ATOM 670 O O . ILE A 1 88 ? 2.708 -6.260 8.037 1.00 69.56 88 ILE A O 1
ATOM 674 N N . ASN A 1 89 ? 4.507 -7.471 7.442 1.00 65.31 89 ASN A N 1
ATOM 675 C CA . ASN A 1 89 ? 5.484 -6.479 7.851 1.00 65.31 89 ASN A CA 1
ATOM 676 C C . ASN A 1 89 ? 6.443 -6.227 6.688 1.00 65.31 89 ASN A C 1
ATOM 678 O O . ASN A 1 89 ? 7.346 -7.024 6.436 1.00 65.31 89 ASN A O 1
ATOM 682 N N . ILE A 1 90 ? 6.212 -5.140 5.953 1.00 68.75 90 ILE A N 1
ATOM 683 C CA . ILE A 1 90 ? 7.110 -4.706 4.880 1.00 68.75 90 ILE A CA 1
ATOM 684 C C . ILE A 1 90 ? 8.170 -3.793 5.514 1.00 68.75 90 ILE A C 1
ATOM 686 O O . ILE A 1 90 ? 7.809 -2.856 6.235 1.00 68.75 90 ILE A O 1
ATOM 690 N N . PRO A 1 91 ? 9.473 -4.027 5.284 1.00 62.44 91 PRO A N 1
ATOM 691 C CA . PRO A 1 91 ? 10.517 -3.147 5.796 1.00 62.44 91 PRO A CA 1
ATOM 692 C C . PRO A 1 91 ? 10.338 -1.720 5.254 1.00 62.44 91 PRO A C 1
ATOM 694 O O . PRO A 1 91 ? 10.037 -1.530 4.078 1.00 62.44 91 PRO A O 1
ATOM 697 N N . ASN A 1 92 ? 10.537 -0.719 6.118 1.00 67.88 92 ASN A N 1
ATOM 698 C CA . ASN A 1 92 ? 10.376 0.710 5.808 1.00 67.88 92 ASN A CA 1
ATOM 699 C C . ASN A 1 92 ? 8.924 1.166 5.518 1.00 67.88 92 ASN A C 1
ATOM 701 O O . ASN A 1 92 ? 8.716 2.147 4.804 1.00 67.88 92 ASN A O 1
ATOM 705 N N . SER A 1 93 ? 7.924 0.466 6.071 1.00 77.56 93 SER A N 1
ATOM 706 C CA . SER A 1 93 ? 6.501 0.819 5.950 1.00 77.56 93 SER A CA 1
ATOM 707 C C . SER A 1 93 ? 5.882 1.311 7.265 1.00 77.56 93 SER A C 1
ATOM 709 O O . SER A 1 93 ? 6.345 0.976 8.357 1.00 77.56 93 SER A O 1
ATOM 711 N N . ILE A 1 94 ? 4.823 2.118 7.160 1.00 80.81 94 ILE A N 1
ATOM 712 C CA . ILE A 1 94 ? 4.005 2.563 8.294 1.00 80.81 94 ILE A CA 1
ATOM 713 C C . ILE A 1 94 ? 2.863 1.563 8.455 1.00 80.81 94 ILE A C 1
ATOM 715 O O . ILE A 1 94 ? 1.951 1.518 7.631 1.00 80.81 94 ILE A O 1
ATOM 719 N N . VAL A 1 95 ? 2.916 0.755 9.511 1.00 84.50 95 VAL A N 1
ATOM 720 C CA . VAL A 1 95 ? 1.897 -0.264 9.785 1.00 84.50 95 VAL A CA 1
ATOM 721 C C . VAL A 1 95 ? 0.796 0.323 10.665 1.00 84.50 95 VAL A C 1
ATOM 723 O O . VAL A 1 95 ? 1.050 0.756 11.789 1.00 84.50 95 VAL A O 1
ATOM 726 N N . ILE A 1 96 ? -0.440 0.298 10.171 1.00 83.12 96 ILE A N 1
ATOM 727 C CA . ILE A 1 96 ? -1.645 0.667 10.912 1.00 83.12 96 ILE A CA 1
ATOM 728 C C . ILE A 1 96 ? -2.462 -0.607 11.123 1.00 83.12 96 ILE A C 1
ATOM 730 O O . ILE A 1 96 ? -3.223 -1.042 10.259 1.00 83.12 96 ILE A O 1
ATOM 734 N N . ALA A 1 97 ? -2.283 -1.221 12.291 1.00 84.62 97 ALA A N 1
ATOM 735 C CA . ALA A 1 97 ? -2.989 -2.434 12.682 1.00 84.62 97 ALA A CA 1
ATOM 736 C C . ALA A 1 97 ? -3.612 -2.279 14.074 1.00 84.62 97 ALA A C 1
ATOM 738 O O . ALA A 1 97 ? -2.977 -1.824 15.035 1.00 84.62 97 ALA A O 1
ATOM 739 N N . GLY A 1 98 ? -4.885 -2.640 14.176 1.00 81.50 98 GLY A N 1
ATOM 740 C CA . GLY A 1 98 ? -5.610 -2.781 15.427 1.00 81.50 98 GLY A CA 1
ATOM 741 C C . GLY A 1 98 ? -5.641 -4.222 15.921 1.00 81.50 98 GLY A C 1
ATOM 742 O O . GLY A 1 98 ? -5.220 -5.143 15.224 1.00 81.50 98 GLY A O 1
ATOM 743 N N . LYS A 1 99 ? -6.159 -4.423 17.135 1.00 81.50 99 LYS A N 1
ATOM 744 C CA . LYS A 1 99 ? -6.391 -5.777 17.671 1.00 81.50 99 LYS A CA 1
ATOM 745 C C . LYS A 1 99 ? -7.500 -6.511 16.906 1.00 81.50 99 LYS A C 1
ATOM 747 O O . LYS A 1 99 ? -7.442 -7.723 16.744 1.00 81.50 99 LYS A O 1
ATOM 752 N N . ASP A 1 100 ? -8.466 -5.743 16.408 1.00 81.25 100 ASP A N 1
ATOM 753 C CA . ASP A 1 100 ? -9.604 -6.194 15.615 1.00 81.25 100 ASP A CA 1
ATOM 754 C C . ASP A 1 100 ? -9.801 -5.294 14.387 1.00 81.25 100 ASP A C 1
ATOM 756 O O . ASP A 1 100 ? -9.256 -4.189 14.296 1.00 81.25 100 ASP A O 1
ATOM 760 N N . ARG A 1 101 ? -10.646 -5.739 13.450 1.00 79.81 101 ARG A N 1
ATOM 761 C CA . ARG A 1 101 ? -11.010 -4.971 12.243 1.00 79.81 101 ARG A CA 1
ATOM 762 C C . ARG A 1 101 ? -11.558 -3.572 12.564 1.00 79.81 101 ARG A C 1
ATOM 764 O O . ARG A 1 101 ? -11.235 -2.610 11.881 1.00 79.81 101 ARG A O 1
ATOM 771 N N . TYR A 1 102 ? -12.345 -3.448 13.635 1.00 84.94 102 TYR A N 1
ATOM 772 C CA . TYR A 1 102 ? -12.924 -2.170 14.063 1.00 84.94 102 TYR A CA 1
ATOM 773 C C . TYR A 1 102 ? -11.869 -1.233 14.655 1.00 84.94 102 TYR A C 1
ATOM 775 O O . TYR A 1 102 ? -11.860 -0.044 14.353 1.00 84.94 102 TYR A O 1
ATOM 783 N N . ASP A 1 103 ? -10.946 -1.781 15.447 1.00 86.56 103 ASP A N 1
ATOM 784 C CA . ASP A 1 103 ? -9.826 -1.030 16.019 1.00 86.56 103 ASP A CA 1
ATOM 785 C C . ASP A 1 103 ? -8.884 -0.526 14.914 1.00 86.56 103 ASP A C 1
ATOM 787 O O . ASP A 1 103 ? -8.414 0.607 14.951 1.00 86.56 103 ASP A O 1
ATOM 791 N N . THR A 1 104 ? -8.679 -1.337 13.872 1.00 86.50 104 THR A N 1
ATOM 792 C CA . THR A 1 104 ? -7.914 -0.940 12.681 1.00 86.50 104 THR A CA 1
ATOM 793 C C . THR A 1 104 ? -8.587 0.225 11.953 1.00 86.50 104 THR A C 1
ATOM 795 O O . THR A 1 104 ? -7.918 1.212 11.656 1.00 86.50 104 THR A O 1
ATOM 798 N N . CYS A 1 105 ? -9.907 0.168 11.732 1.00 85.44 105 CYS A N 1
ATOM 799 C CA . CYS A 1 105 ? -10.657 1.290 11.158 1.00 85.44 105 CYS A CA 1
ATOM 800 C C . CYS A 1 105 ? -10.526 2.568 11.998 1.00 85.44 105 CYS A C 1
ATOM 802 O O . CYS A 1 105 ? -10.253 3.627 11.442 1.00 85.44 105 CYS A O 1
ATOM 804 N N . ASN A 1 106 ? -10.681 2.478 13.323 1.00 87.81 106 ASN A N 1
ATOM 805 C CA . ASN A 1 106 ? -10.575 3.644 14.204 1.00 87.81 106 ASN A CA 1
ATOM 806 C C . ASN A 1 106 ? -9.179 4.270 14.157 1.00 87.81 106 ASN A C 1
ATOM 808 O O . ASN A 1 106 ? -9.069 5.482 14.040 1.00 87.81 106 ASN A O 1
ATOM 812 N N . LYS A 1 107 ? -8.110 3.464 14.151 1.00 87.44 107 LYS A N 1
ATOM 813 C CA . LYS A 1 107 ? -6.737 3.981 14.019 1.00 87.44 107 LYS A CA 1
ATOM 814 C C . LYS A 1 107 ? -6.483 4.668 12.682 1.00 87.44 107 LYS A C 1
ATOM 816 O O . LYS A 1 107 ? -5.736 5.641 12.635 1.00 87.44 107 LYS A O 1
ATOM 821 N N . VAL A 1 108 ? -7.080 4.165 11.601 1.00 87.56 108 VAL A N 1
ATOM 822 C CA . VAL A 1 108 ? -7.010 4.832 10.295 1.00 87.56 108 VAL A CA 1
ATOM 823 C C . VAL A 1 108 ? -7.743 6.175 10.340 1.00 87.56 108 VAL A C 1
ATOM 825 O O . VAL A 1 108 ? -7.202 7.169 9.870 1.00 87.56 108 VAL A O 1
ATOM 828 N N . LEU A 1 109 ? -8.928 6.235 10.952 1.00 86.56 109 LEU A N 1
ATOM 829 C CA . LEU A 1 109 ? -9.672 7.487 11.119 1.00 86.56 109 LEU A CA 1
ATOM 830 C C . LEU A 1 109 ? -8.920 8.493 12.001 1.00 86.56 109 LEU A C 1
ATOM 832 O O . LEU A 1 109 ? -8.805 9.655 11.624 1.00 86.56 109 LEU A O 1
ATOM 836 N N . ASP A 1 110 ? -8.338 8.047 13.114 1.00 88.62 110 ASP A N 1
ATOM 837 C CA . ASP A 1 110 ? -7.499 8.882 13.981 1.00 88.62 110 ASP A CA 1
ATOM 838 C C . ASP A 1 110 ? -6.288 9.452 13.234 1.00 88.62 110 ASP A C 1
ATOM 840 O O . ASP A 1 110 ? -5.843 10.556 13.537 1.00 88.62 110 ASP A O 1
ATOM 844 N N . PHE A 1 111 ? -5.750 8.714 12.259 1.00 85.81 111 PHE A N 1
ATOM 845 C CA . PHE A 1 111 ? -4.651 9.173 11.411 1.00 85.81 111 PHE A CA 1
ATOM 846 C C . PHE A 1 111 ? -5.091 10.225 10.384 1.00 85.81 111 PHE A C 1
ATOM 848 O O . PHE A 1 111 ? -4.292 11.077 10.016 1.00 85.81 111 PHE A O 1
ATOM 855 N N . ILE A 1 112 ? -6.340 10.161 9.915 1.00 85.25 112 ILE A N 1
ATOM 856 C CA . ILE A 1 112 ? -6.906 11.129 8.963 1.00 85.25 112 ILE A CA 1
ATOM 857 C C . ILE A 1 112 ? -7.322 12.425 9.672 1.00 85.25 112 ILE A C 1
ATOM 859 O O . ILE A 1 112 ? -7.184 13.505 9.108 1.00 85.25 112 ILE A O 1
ATOM 863 N N . ILE A 1 113 ? -7.876 12.314 10.883 1.00 82.44 113 ILE A N 1
ATOM 864 C CA . ILE A 1 113 ? -8.436 13.448 11.636 1.00 82.44 113 ILE A CA 1
ATOM 865 C C . ILE A 1 113 ? -7.347 14.260 12.358 1.00 82.44 113 ILE A C 1
ATOM 867 O O . ILE A 1 113 ? -7.556 15.445 12.623 1.00 82.44 113 ILE A O 1
ATOM 871 N N . LYS A 1 114 ? -6.213 13.638 12.703 1.00 60.41 114 LYS A N 1
ATOM 872 C CA . LYS A 1 114 ? -5.052 14.331 13.284 1.00 60.41 114 LYS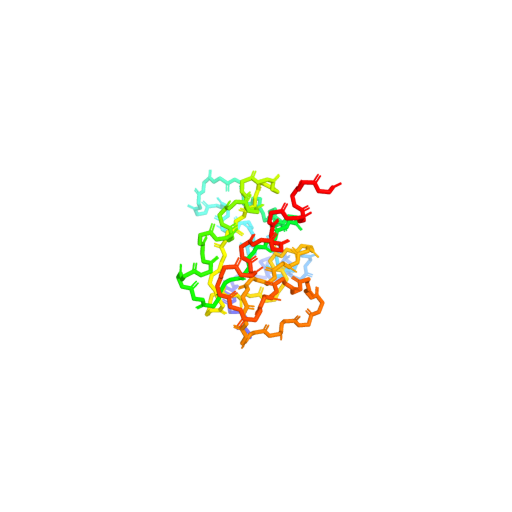 A CA 1
ATOM 873 C C . LYS A 1 114 ? -4.305 15.185 12.270 1.00 60.41 114 LYS A C 1
ATOM 875 O O . LYS A 1 114 ? -3.845 16.265 12.702 1.00 60.41 114 LYS A O 1
#

pLDDT: mean 78.06, std 9.6, range [46.09, 89.88]

Radius of gyration: 19.7 Å; chains: 1; bounding box: 40×25×53 Å